Protein AF-A4S466-F1 (afdb_monomer_lite)

Sequence (95 aa):
EQMKAKPPSAEEVAAAERFDAIVAKGGAIFEVFVRAAGPNQWFPVGPLASESPRNIKKEIWAAEKPLKEAAFKMYPALAKPPAFGRVEYGYRERD

Organism: Ostreococcus lucimarinus (strain CCE9901) (NCBI:txid436017)

Secondary structure (DSSP, 8-state):
----PPPPPHHHHHHHHHHHHHHHTTPEEEEEEEEESSS---EEEEEEEESSTTTHHHHHHHTHHHHHHHHHHH-GGGGSTTTTT-EEEEEEE--

Foldseek 3Di:
DPPPDDPDDPVRVVQVVVQVVLVVVVFWKKFKWKDFPPDPDTDTQGIHTDNDPVCVVVSCVVCVVVSLVSCCVVPVVCCPPPRVSVMDMDIDTDD

InterPro domains:
  IPR045388 Protein HHL1-like [PF20133] (4-94)

Radius of gyration: 14.28 Å; chains: 1; bounding box: 31×36×37 Å

Structure (mmCIF, N/CA/C/O backbone):
data_AF-A4S466-F1
#
_entry.id   AF-A4S466-F1
#
loop_
_atom_site.group_PDB
_atom_site.id
_atom_site.type_symbol
_atom_site.label_atom_id
_atom_site.label_alt_id
_atom_site.label_comp_id
_atom_site.label_asym_id
_atom_site.label_entity_id
_atom_site.label_seq_id
_atom_site.pdbx_PDB_ins_code
_atom_site.Cartn_x
_atom_site.Cartn_y
_atom_site.Cartn_z
_atom_site.occupancy
_atom_site.B_iso_or_equiv
_atom_site.auth_seq_id
_atom_site.auth_comp_id
_atom_site.auth_asym_id
_atom_site.auth_atom_id
_atom_site.pdbx_PDB_model_num
ATOM 1 N N . GLU A 1 1 ? 13.357 -27.745 -0.854 1.00 36.12 1 GLU A N 1
ATOM 2 C CA . GLU A 1 1 ? 14.238 -26.611 -0.519 1.00 36.12 1 GLU A CA 1
ATOM 3 C C . GLU A 1 1 ? 13.405 -25.577 0.228 1.00 36.12 1 GLU A C 1
ATOM 5 O O . GLU A 1 1 ? 12.512 -24.982 -0.361 1.00 36.12 1 GLU A O 1
ATOM 10 N N . GLN A 1 2 ? 13.552 -25.488 1.553 1.00 43.66 2 GLN A N 1
ATOM 11 C CA . GLN A 1 2 ? 12.797 -24.514 2.343 1.00 43.66 2 GLN A CA 1
ATOM 12 C C . GLN A 1 2 ? 13.336 -23.132 1.990 1.00 43.66 2 GLN A C 1
ATOM 14 O O . GLN A 1 2 ? 14.456 -22.794 2.374 1.00 43.66 2 GLN A O 1
ATOM 19 N N . MET A 1 3 ? 12.570 -22.365 1.214 1.00 45.66 3 MET A N 1
ATOM 20 C CA . MET A 1 3 ? 12.838 -20.953 0.977 1.00 45.66 3 MET A CA 1
ATOM 21 C C . MET A 1 3 ? 12.916 -20.280 2.349 1.00 45.66 3 MET A C 1
ATOM 23 O O . MET A 1 3 ? 11.890 -20.039 2.980 1.00 45.66 3 MET A O 1
ATOM 27 N N . LYS A 1 4 ? 14.134 -20.049 2.852 1.00 44.34 4 LYS A N 1
ATOM 28 C CA . LYS A 1 4 ? 14.375 -19.246 4.052 1.00 44.34 4 LYS A CA 1
ATOM 29 C C . LYS A 1 4 ? 13.838 -17.854 3.748 1.00 44.34 4 LYS A C 1
ATOM 31 O O . LYS A 1 4 ? 14.539 -17.033 3.158 1.00 44.34 4 LYS A O 1
ATOM 36 N N . ALA A 1 5 ? 12.579 -17.615 4.104 1.00 55.12 5 ALA A N 1
ATOM 37 C CA . ALA A 1 5 ? 12.034 -16.279 4.190 1.00 55.12 5 ALA A CA 1
ATOM 38 C C . ALA A 1 5 ? 12.998 -15.498 5.081 1.00 55.12 5 ALA A C 1
ATOM 40 O O . ALA A 1 5 ? 13.265 -15.887 6.221 1.00 55.12 5 ALA A O 1
ATOM 41 N N . LYS A 1 6 ? 13.608 -14.454 4.517 1.00 60.62 6 LYS A N 1
ATOM 42 C CA . LYS A 1 6 ? 14.357 -13.480 5.307 1.00 60.62 6 LYS A CA 1
ATOM 43 C C . LYS A 1 6 ? 13.418 -13.056 6.448 1.00 60.62 6 LYS A C 1
ATOM 45 O O . LYS A 1 6 ? 12.233 -12.869 6.157 1.00 60.62 6 LYS A O 1
ATOM 50 N N . PRO A 1 7 ? 13.884 -12.978 7.709 1.00 65.75 7 PRO A N 1
ATOM 51 C CA . PRO A 1 7 ? 13.028 -12.490 8.781 1.00 65.75 7 PRO A CA 1
ATOM 52 C C . PRO A 1 7 ? 12.413 -11.161 8.328 1.00 65.75 7 PRO A C 1
ATOM 54 O O . PRO A 1 7 ? 13.132 -10.374 7.697 1.00 65.75 7 PRO A O 1
ATOM 57 N N . PRO A 1 8 ? 11.104 -10.950 8.558 1.00 66.75 8 PRO A N 1
ATOM 58 C CA . PRO A 1 8 ? 10.456 -9.714 8.160 1.00 66.75 8 PRO A CA 1
ATOM 59 C C . PRO A 1 8 ? 11.242 -8.554 8.760 1.00 66.75 8 PRO A C 1
ATOM 61 O O . PRO A 1 8 ? 11.678 -8.595 9.914 1.00 66.75 8 PRO A O 1
ATOM 64 N N . SER A 1 9 ? 11.479 -7.543 7.939 1.00 76.19 9 SER A N 1
ATOM 65 C CA . SER A 1 9 ? 12.180 -6.340 8.360 1.00 76.19 9 SER A CA 1
ATOM 66 C C . SER A 1 9 ? 11.373 -5.672 9.472 1.00 76.19 9 SER A C 1
ATOM 68 O O . SER A 1 9 ? 10.149 -5.797 9.514 1.00 76.19 9 SER A O 1
ATOM 70 N N . ALA A 1 10 ? 12.028 -4.923 10.359 1.00 78.25 10 ALA A N 1
ATOM 71 C CA . ALA A 1 10 ? 11.323 -4.194 11.419 1.00 78.25 10 ALA A CA 1
ATOM 72 C C . ALA A 1 10 ? 10.200 -3.293 10.858 1.00 78.25 10 ALA A C 1
ATOM 74 O O . ALA A 1 10 ? 9.159 -3.129 11.485 1.00 78.25 10 ALA A O 1
ATOM 75 N N . GLU A 1 11 ? 10.383 -2.770 9.640 1.0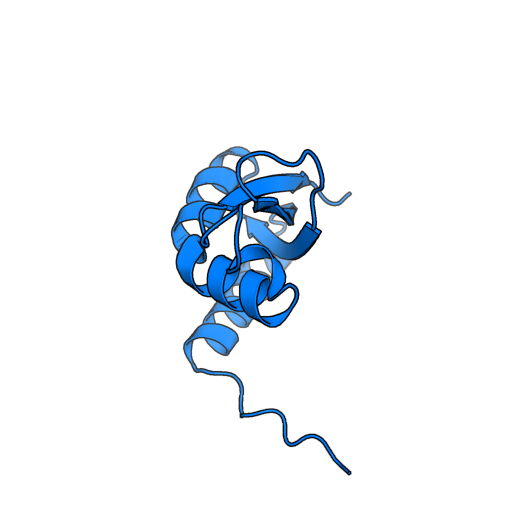0 74.88 11 GLU A N 1
ATOM 76 C CA . GLU A 1 11 ? 9.376 -2.001 8.900 1.00 74.88 11 GLU A CA 1
ATOM 77 C C . GLU A 1 11 ? 8.163 -2.848 8.471 1.00 74.88 11 GLU A C 1
ATOM 79 O O . GLU A 1 11 ? 7.034 -2.370 8.549 1.00 74.88 11 GLU A O 1
ATOM 84 N N . GLU A 1 12 ? 8.372 -4.104 8.065 1.00 74.12 12 GLU A N 1
ATOM 85 C CA . GLU A 1 12 ? 7.300 -5.035 7.680 1.00 74.12 12 GLU A CA 1
ATOM 86 C C . GLU A 1 12 ? 6.490 -5.475 8.907 1.00 74.12 12 GLU A C 1
ATOM 88 O O . GLU A 1 12 ? 5.263 -5.523 8.848 1.00 74.12 12 GLU A O 1
ATOM 93 N N . VAL A 1 13 ? 7.163 -5.721 10.038 1.00 81.81 13 VAL A N 1
ATOM 94 C CA . VAL A 1 13 ? 6.502 -6.041 11.315 1.00 81.81 13 VAL A CA 1
ATOM 95 C C . VAL A 1 13 ? 5.676 -4.852 11.802 1.00 81.81 13 VAL A C 1
ATOM 97 O O . VAL A 1 13 ? 4.489 -5.007 12.070 1.00 81.81 13 VAL A O 1
ATOM 100 N N . ALA A 1 14 ? 6.252 -3.648 11.820 1.00 80.94 14 ALA A N 1
ATOM 101 C CA . ALA A 1 14 ? 5.530 -2.445 12.230 1.00 80.94 14 ALA A CA 1
ATOM 102 C C . ALA A 1 14 ? 4.341 -2.124 11.306 1.00 80.94 14 ALA A C 1
ATOM 104 O O . ALA A 1 14 ? 3.327 -1.594 11.760 1.00 80.94 14 ALA A O 1
ATOM 105 N N . ALA A 1 15 ? 4.446 -2.418 10.005 1.00 78.75 15 ALA A N 1
ATOM 106 C CA . ALA A 1 15 ? 3.333 -2.270 9.071 1.00 78.75 15 ALA A CA 1
ATOM 107 C C . ALA A 1 15 ? 2.210 -3.281 9.353 1.00 78.75 15 ALA A C 1
ATOM 109 O O . ALA A 1 15 ? 1.043 -2.893 9.339 1.00 78.75 15 ALA A O 1
ATOM 110 N N . ALA A 1 16 ? 2.556 -4.536 9.656 1.00 81.81 16 ALA A N 1
ATOM 111 C CA . ALA A 1 16 ? 1.588 -5.558 10.050 1.00 81.81 16 ALA A CA 1
ATOM 112 C C . ALA A 1 16 ? 0.877 -5.182 11.361 1.00 81.81 16 ALA A C 1
ATOM 114 O O . ALA A 1 16 ? -0.347 -5.138 11.398 1.00 81.81 16 ALA A O 1
ATOM 115 N N . GLU A 1 17 ? 1.618 -4.774 12.395 1.00 86.50 17 GLU A N 1
ATOM 116 C CA . GLU A 1 17 ? 1.027 -4.349 13.672 1.00 86.50 17 GLU A CA 1
ATOM 117 C C . GLU A 1 17 ? 0.093 -3.140 13.513 1.00 86.50 17 GLU A C 1
ATOM 119 O O . GLU A 1 17 ? -0.974 -3.086 14.125 1.00 86.50 17 GLU A O 1
ATOM 124 N N . ARG A 1 18 ? 0.461 -2.167 12.666 1.00 84.12 18 ARG A N 1
ATOM 125 C CA . ARG A 1 18 ? -0.416 -1.030 12.338 1.00 84.12 18 ARG A CA 1
ATOM 126 C C . ARG A 1 18 ? -1.683 -1.485 11.627 1.00 84.12 18 ARG A C 1
ATOM 128 O O . ARG A 1 18 ? -2.757 -0.990 11.955 1.00 84.12 18 ARG A O 1
ATOM 135 N N . PHE A 1 19 ? -1.561 -2.407 10.676 1.00 85.94 19 PHE A N 1
ATOM 136 C CA . PHE A 1 19 ? -2.705 -2.977 9.978 1.00 85.94 19 PHE A CA 1
ATOM 137 C C . PHE A 1 19 ? -3.669 -3.643 10.967 1.00 85.94 19 PHE A C 1
ATOM 139 O O . PHE A 1 19 ? -4.835 -3.253 11.028 1.00 85.94 19 PHE A O 1
ATOM 146 N N . ASP A 1 20 ? -3.173 -4.562 11.799 1.00 86.25 20 ASP A N 1
ATOM 147 C CA . ASP A 1 20 ? -3.978 -5.261 12.804 1.00 86.25 20 ASP A CA 1
ATOM 148 C C . ASP A 1 20 ? -4.626 -4.286 13.796 1.00 86.25 20 ASP A C 1
ATOM 150 O O . ASP A 1 20 ? -5.811 -4.409 14.108 1.00 86.25 20 ASP A O 1
ATOM 154 N N . ALA A 1 21 ? -3.895 -3.259 14.242 1.00 89.44 21 ALA A N 1
ATOM 155 C CA . ALA A 1 21 ? -4.426 -2.245 15.149 1.00 89.44 21 ALA A CA 1
ATOM 156 C C . ALA A 1 21 ? -5.562 -1.415 14.528 1.00 89.44 21 ALA A C 1
ATOM 158 O O . ALA A 1 21 ? -6.522 -1.076 15.223 1.00 89.44 21 ALA A O 1
ATOM 159 N N . ILE A 1 22 ? -5.471 -1.067 13.241 1.00 88.31 22 ILE A N 1
ATOM 160 C CA . ILE A 1 22 ? -6.522 -0.317 12.539 1.00 88.31 22 ILE A CA 1
ATOM 161 C C . ILE A 1 22 ? -7.751 -1.204 12.326 1.00 88.31 22 ILE A C 1
ATOM 163 O O . ILE A 1 22 ? -8.871 -0.767 12.591 1.00 88.31 22 ILE A O 1
ATOM 167 N N . VAL A 1 23 ? -7.556 -2.458 11.914 1.00 88.19 23 VAL A N 1
ATOM 168 C CA . VAL A 1 23 ? -8.654 -3.418 11.726 1.00 88.19 23 VAL A CA 1
ATOM 169 C C . VAL A 1 23 ? -9.366 -3.703 13.051 1.00 88.19 23 VAL A C 1
ATOM 171 O O . VAL A 1 23 ? -10.592 -3.653 13.107 1.00 88.19 23 VAL A O 1
ATOM 174 N N . ALA A 1 24 ? -8.623 -3.902 14.144 1.00 89.44 24 ALA A N 1
ATOM 175 C CA . ALA A 1 24 ? -9.190 -4.125 15.476 1.00 89.44 24 ALA A CA 1
ATOM 176 C C . ALA A 1 24 ? -10.034 -2.941 15.984 1.00 89.44 24 ALA A C 1
ATOM 178 O O . ALA A 1 24 ? -10.962 -3.130 16.768 1.00 89.44 24 ALA A O 1
ATOM 179 N N . LYS A 1 25 ? -9.741 -1.720 15.521 1.00 88.56 25 LYS A N 1
ATOM 180 C CA . LYS A 1 25 ? -10.528 -0.510 15.810 1.00 88.56 25 LYS A CA 1
ATOM 181 C C . LYS A 1 25 ? -11.760 -0.344 14.907 1.00 88.56 25 LYS A C 1
ATOM 183 O O . LYS A 1 25 ? -12.482 0.636 15.068 1.00 88.56 25 LYS A O 1
ATOM 188 N N . GLY A 1 26 ? -11.999 -1.261 13.968 1.00 87.12 26 GLY A N 1
ATOM 189 C CA . GLY A 1 26 ? -13.076 -1.160 12.979 1.00 87.12 26 GLY A CA 1
ATOM 190 C C . GLY A 1 26 ? -12.743 -0.251 11.793 1.00 87.12 26 GLY A C 1
ATOM 191 O O . GLY A 1 26 ? -13.649 0.290 11.164 1.00 87.12 26 GLY A O 1
ATOM 192 N N . GLY A 1 27 ? -11.455 -0.038 11.505 1.00 86.88 27 GLY A N 1
ATOM 193 C CA . GLY A 1 27 ? -11.019 0.682 10.311 1.00 86.88 27 GLY A CA 1
ATOM 194 C C . GLY A 1 27 ? -11.347 -0.078 9.024 1.00 86.88 27 GLY A C 1
ATOM 195 O O . GLY A 1 27 ? -11.478 -1.302 9.014 1.00 86.88 27 GLY A O 1
ATOM 196 N N . ALA A 1 28 ? -11.465 0.660 7.924 1.00 90.00 28 ALA A N 1
ATOM 197 C CA . ALA A 1 28 ? -11.777 0.086 6.623 1.00 90.00 28 ALA A CA 1
ATOM 198 C C . ALA A 1 28 ? -10.523 -0.525 5.984 1.00 90.00 28 ALA A C 1
ATOM 200 O O . ALA A 1 28 ? -9.424 0.038 6.052 1.00 90.00 28 ALA A O 1
ATOM 201 N N . ILE A 1 29 ? -10.697 -1.677 5.341 1.00 91.25 29 ILE A N 1
ATOM 202 C CA . ILE A 1 29 ? -9.632 -2.362 4.611 1.00 91.25 29 ILE A CA 1
ATOM 203 C C . ILE A 1 29 ? -9.767 -1.998 3.140 1.00 91.25 29 ILE A C 1
ATOM 205 O O . ILE A 1 29 ? -10.828 -2.143 2.544 1.00 91.25 29 ILE A O 1
ATOM 209 N N . PHE A 1 30 ? -8.674 -1.562 2.533 1.00 92.25 30 PHE A N 1
ATOM 210 C CA . PHE A 1 30 ? -8.607 -1.241 1.119 1.00 92.25 30 PHE A CA 1
ATOM 211 C C . PHE A 1 30 ? -7.642 -2.180 0.432 1.00 92.25 30 PHE A C 1
ATOM 213 O O . PHE A 1 30 ? -6.523 -2.372 0.893 1.00 92.25 30 PHE A O 1
ATOM 220 N N . GLU A 1 31 ? -8.033 -2.742 -0.700 1.00 91.88 31 GLU A N 1
ATOM 221 C CA . GLU A 1 31 ? -7.086 -3.436 -1.554 1.00 91.88 31 GLU A CA 1
ATOM 222 C C . GLU A 1 31 ? -6.398 -2.436 -2.476 1.00 91.88 31 GLU A C 1
ATOM 224 O O . GLU A 1 31 ? -7.060 -1.687 -3.201 1.00 91.88 31 GLU A O 1
ATOM 229 N N . VAL A 1 32 ? -5.066 -2.409 -2.418 1.00 92.38 32 VAL A N 1
ATOM 230 C CA . VAL A 1 32 ? -4.226 -1.479 -3.169 1.00 92.38 32 VAL A CA 1
ATOM 231 C C . VAL A 1 32 ? -3.704 -2.153 -4.430 1.00 92.38 32 VAL A C 1
ATOM 233 O O . VAL A 1 32 ? -3.181 -3.273 -4.416 1.00 92.38 32 VAL A O 1
ATOM 236 N N . PHE A 1 33 ? -3.814 -1.418 -5.530 1.00 92.50 33 PHE A N 1
ATOM 237 C CA . PHE A 1 33 ? -3.357 -1.805 -6.850 1.00 92.50 33 PHE A CA 1
ATOM 238 C C . PHE A 1 33 ? -2.257 -0.875 -7.327 1.00 92.50 33 PHE A C 1
ATOM 240 O O . PHE A 1 33 ? -2.235 0.312 -7.008 1.00 92.50 33 PHE A O 1
ATOM 247 N N . VAL A 1 34 ? -1.389 -1.412 -8.169 1.00 91.12 34 VAL A N 1
ATOM 248 C CA . VAL A 1 34 ? -0.359 -0.668 -8.876 1.00 91.12 34 VAL A CA 1
ATOM 249 C C . VAL A 1 34 ? -0.527 -0.870 -10.373 1.00 91.12 34 VAL A C 1
ATOM 251 O O . VAL A 1 34 ? -0.873 -1.960 -10.829 1.00 91.12 34 VAL A O 1
ATOM 254 N N . ARG A 1 35 ? -0.254 0.162 -11.161 1.00 88.56 35 ARG A N 1
ATOM 255 C CA . ARG A 1 35 ? -0.066 0.027 -12.608 1.00 88.56 35 ARG A CA 1
ATOM 256 C C . ARG A 1 35 ? 1.177 0.774 -13.046 1.00 88.56 35 ARG A C 1
ATOM 258 O O . ARG A 1 35 ? 1.595 1.724 -12.390 1.00 88.56 35 ARG A O 1
ATOM 265 N N . ALA A 1 36 ? 1.750 0.367 -14.168 1.00 84.69 36 ALA A N 1
ATOM 266 C CA . ALA A 1 36 ? 2.725 1.187 -14.869 1.00 84.69 36 ALA A CA 1
ATOM 267 C C . ALA A 1 36 ? 2.031 2.392 -15.521 1.00 84.69 36 ALA A C 1
ATOM 269 O O . ALA A 1 36 ? 0.908 2.265 -16.006 1.00 84.69 36 ALA A O 1
ATOM 270 N N . ALA A 1 37 ? 2.714 3.534 -15.588 1.00 70.75 37 ALA A N 1
ATOM 271 C CA . ALA A 1 37 ? 2.229 4.678 -16.354 1.00 70.75 37 ALA A CA 1
ATOM 272 C C . ALA A 1 37 ? 2.152 4.313 -17.852 1.00 70.75 37 ALA A C 1
ATOM 274 O O . ALA A 1 37 ? 3.179 4.063 -18.485 1.00 70.75 37 ALA A O 1
ATOM 275 N N . GLY A 1 38 ? 0.939 4.247 -18.410 1.00 67.75 38 GLY A N 1
ATOM 276 C CA . GLY A 1 38 ? 0.692 3.913 -19.820 1.00 67.75 38 GLY A CA 1
ATOM 277 C C . GLY A 1 38 ? -0.287 2.748 -20.030 1.00 67.75 38 GLY A C 1
ATOM 278 O O . GLY A 1 38 ? -1.388 2.985 -20.524 1.00 67.75 38 GLY A O 1
ATOM 279 N N . PRO A 1 39 ? 0.074 1.492 -19.707 1.00 66.69 39 PRO A N 1
ATOM 280 C CA . PRO A 1 39 ? -0.824 0.350 -19.880 1.00 66.69 39 PRO A CA 1
ATOM 281 C C . PRO A 1 39 ? -1.969 0.345 -18.849 1.00 66.69 39 PRO A C 1
ATOM 283 O O . PRO A 1 39 ? -1.763 0.575 -17.662 1.00 66.69 39 PRO A O 1
ATOM 286 N N . ASN A 1 40 ? -3.183 -0.004 -19.288 1.00 68.94 40 ASN A N 1
ATOM 287 C CA . ASN A 1 40 ? -4.404 -0.004 -18.461 1.00 68.94 40 ASN A CA 1
ATOM 288 C C . ASN A 1 40 ? -4.544 -1.200 -17.491 1.00 68.94 40 ASN A C 1
ATOM 290 O O . ASN A 1 40 ? -5.628 -1.429 -16.957 1.00 68.94 40 ASN A O 1
ATOM 294 N N . GLN A 1 41 ? -3.479 -1.972 -17.254 1.00 85.06 41 GLN A N 1
ATOM 295 C CA . GLN A 1 41 ? -3.534 -3.154 -16.390 1.00 85.06 41 GLN A CA 1
ATOM 296 C C . GLN A 1 41 ? -3.175 -2.802 -14.943 1.00 85.06 41 GLN A C 1
ATOM 298 O O . GLN A 1 41 ? -2.059 -2.365 -14.661 1.00 85.06 41 GLN A O 1
ATOM 303 N N . TRP A 1 42 ? -4.108 -3.062 -14.029 1.00 89.50 42 TRP A N 1
ATOM 304 C CA . TRP A 1 42 ? -3.892 -2.971 -12.586 1.00 89.50 42 TRP A CA 1
ATOM 305 C C . TRP A 1 42 ? -3.416 -4.311 -12.019 1.00 89.50 42 TRP A C 1
ATOM 307 O O . TRP A 1 42 ? -3.933 -5.369 -12.383 1.00 89.50 42 TRP A O 1
ATOM 317 N N . PHE A 1 43 ? -2.449 -4.253 -11.107 1.00 88.62 43 PHE A N 1
ATOM 318 C CA . PHE A 1 43 ? -1.885 -5.399 -10.402 1.00 88.62 43 PHE A CA 1
ATOM 319 C C . PHE A 1 43 ? -2.108 -5.248 -8.894 1.00 88.62 43 PHE A C 1
ATOM 321 O O . PHE A 1 43 ? -1.809 -4.182 -8.356 1.00 88.62 43 PHE A O 1
ATOM 328 N N . PRO A 1 44 ? -2.617 -6.271 -8.191 1.00 91.81 44 PRO A N 1
ATOM 329 C CA . PRO A 1 44 ? -2.794 -6.202 -6.744 1.00 91.81 44 PRO A CA 1
ATOM 330 C C . PRO A 1 44 ? -1.433 -6.255 -6.042 1.00 91.81 44 PRO A C 1
ATOM 332 O O . PRO A 1 44 ? -0.625 -7.141 -6.327 1.00 91.81 44 PRO A O 1
ATOM 335 N N . VAL A 1 45 ? -1.183 -5.314 -5.129 1.00 89.12 45 VAL A N 1
ATOM 336 C CA . VAL A 1 45 ? 0.053 -5.258 -4.319 1.00 89.12 45 VAL A CA 1
ATOM 337 C C . VAL A 1 45 ? -0.198 -5.757 -2.904 1.00 89.12 45 VAL A C 1
ATOM 339 O O . VAL A 1 45 ? 0.652 -6.429 -2.326 1.00 89.12 45 VAL A O 1
ATOM 342 N N . GLY A 1 46 ? -1.375 -5.457 -2.357 1.00 87.88 46 GLY A N 1
ATOM 343 C CA . GLY A 1 46 ? -1.776 -5.929 -1.041 1.00 87.88 46 GLY A CA 1
ATOM 344 C C . GLY A 1 46 ? -2.841 -5.050 -0.394 1.00 87.88 46 GLY A C 1
ATOM 345 O O . GLY A 1 46 ? -3.168 -3.979 -0.914 1.00 87.88 46 GLY A O 1
ATOM 346 N N . PRO A 1 47 ? -3.408 -5.506 0.731 1.00 89.75 47 PRO A N 1
ATOM 347 C CA . PRO A 1 47 ? -4.347 -4.718 1.502 1.00 89.75 47 PRO A CA 1
ATOM 348 C C . PRO A 1 47 ? -3.631 -3.644 2.330 1.00 89.75 47 PRO A C 1
ATOM 350 O O . PRO A 1 47 ? -2.516 -3.838 2.810 1.00 89.75 47 PRO A O 1
ATOM 353 N N . LEU A 1 48 ? -4.315 -2.527 2.539 1.00 90.19 48 LEU A N 1
ATOM 354 C CA . LEU A 1 48 ? -3.943 -1.453 3.443 1.00 90.19 48 LEU A CA 1
ATOM 355 C C . LEU A 1 48 ? -5.162 -1.128 4.304 1.00 90.19 48 LEU A C 1
ATOM 357 O O . LEU A 1 48 ? -6.253 -0.916 3.779 1.00 90.19 48 LEU A O 1
ATOM 361 N N . ALA A 1 49 ? -4.992 -1.096 5.619 1.00 90.00 49 ALA A N 1
ATOM 362 C CA . ALA A 1 49 ? -6.042 -0.642 6.518 1.00 90.00 49 ALA A CA 1
ATOM 363 C C . ALA A 1 49 ? -5.938 0.877 6.681 1.00 90.00 49 ALA A C 1
ATOM 365 O O . ALA A 1 49 ? -4.834 1.415 6.727 1.00 90.00 49 ALA A O 1
ATOM 3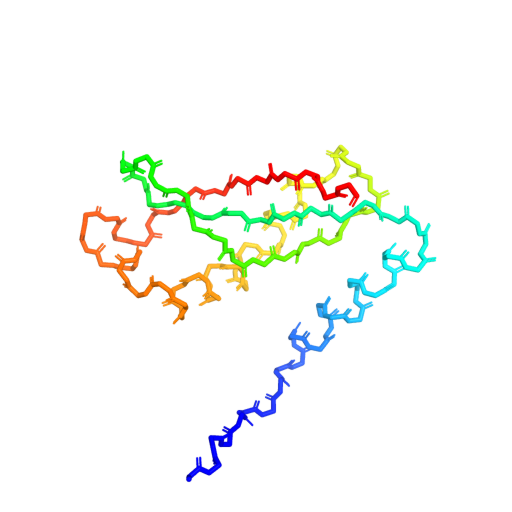66 N N . SER A 1 50 ? -7.075 1.563 6.771 1.00 89.06 50 SER A N 1
ATOM 367 C CA . SER A 1 50 ? -7.120 2.987 7.097 1.00 89.06 50 SER A CA 1
ATOM 368 C C . SER A 1 50 ? -8.172 3.261 8.164 1.00 89.06 50 SER A C 1
ATOM 370 O O . SER A 1 50 ? -9.288 2.747 8.101 1.00 89.06 50 SER A O 1
ATOM 372 N N . GLU A 1 51 ? -7.837 4.122 9.129 1.00 87.69 51 GLU A N 1
ATOM 373 C CA . GLU A 1 51 ? -8.777 4.556 10.174 1.00 87.69 51 GLU A CA 1
ATOM 374 C C . GLU A 1 51 ? -10.006 5.275 9.593 1.00 87.69 51 GLU A C 1
ATOM 376 O O . GLU A 1 51 ? -11.057 5.329 10.225 1.00 87.69 51 GLU A O 1
ATOM 381 N N . SER A 1 52 ? -9.893 5.845 8.387 1.00 85.81 52 SER A N 1
ATOM 382 C CA . SER A 1 52 ? -11.012 6.489 7.707 1.00 85.81 52 SER A CA 1
ATOM 383 C C . SER A 1 52 ? -10.897 6.353 6.188 1.00 85.81 52 SER A C 1
ATOM 385 O O . SER A 1 52 ? -9.829 6.634 5.640 1.00 85.81 52 SER A O 1
ATOM 387 N N . PRO A 1 53 ? -11.997 6.068 5.463 1.00 84.88 53 PRO A N 1
ATOM 388 C CA . PRO A 1 53 ? -11.992 5.961 4.000 1.00 84.88 53 PRO A CA 1
ATOM 389 C C . PRO A 1 53 ? -11.503 7.234 3.297 1.00 84.88 53 PRO A C 1
ATOM 391 O O . PRO A 1 53 ? -10.988 7.190 2.183 1.00 84.88 53 PRO A O 1
ATOM 394 N N . ARG A 1 54 ? -11.613 8.397 3.950 1.00 86.94 54 ARG A N 1
ATOM 395 C CA . ARG A 1 54 ? -11.125 9.675 3.409 1.00 86.94 54 ARG A CA 1
ATOM 396 C C . ARG A 1 54 ? -9.599 9.797 3.450 1.00 86.94 54 ARG A C 1
ATOM 398 O O . ARG A 1 54 ? -9.036 10.553 2.661 1.00 86.94 54 ARG A O 1
ATOM 405 N N . ASN A 1 55 ? -8.937 9.049 4.334 1.00 88.44 55 ASN A N 1
ATOM 406 C CA . ASN A 1 55 ? -7.494 9.121 4.554 1.00 88.44 55 ASN A CA 1
ATOM 407 C C . ASN A 1 55 ? -6.703 8.102 3.729 1.00 88.44 55 ASN A C 1
ATOM 409 O O . ASN A 1 55 ? -5.483 8.229 3.654 1.00 88.44 55 ASN A O 1
ATOM 413 N N . ILE A 1 56 ? -7.365 7.162 3.045 1.00 88.62 56 ILE A N 1
ATOM 414 C CA . ILE A 1 56 ? -6.695 6.089 2.297 1.00 88.62 56 ILE A CA 1
ATOM 415 C C . ILE A 1 56 ? -5.641 6.603 1.313 1.00 88.62 56 ILE A C 1
ATOM 417 O O . ILE A 1 56 ? -4.543 6.064 1.241 1.00 88.62 56 ILE A O 1
ATOM 421 N N . LYS A 1 57 ? -5.913 7.706 0.602 1.00 89.44 57 LYS A N 1
ATOM 422 C CA . LYS A 1 57 ? -4.926 8.306 -0.309 1.00 89.44 57 LYS A CA 1
ATOM 423 C C . LYS A 1 57 ? -3.649 8.691 0.435 1.00 89.44 57 LYS A C 1
ATOM 425 O O . LYS A 1 57 ? -2.560 8.392 -0.034 1.00 89.44 57 LYS A O 1
ATOM 430 N N . LYS A 1 58 ? -3.783 9.340 1.595 1.00 89.81 58 LYS A N 1
ATOM 431 C CA . LYS A 1 58 ? -2.648 9.760 2.424 1.00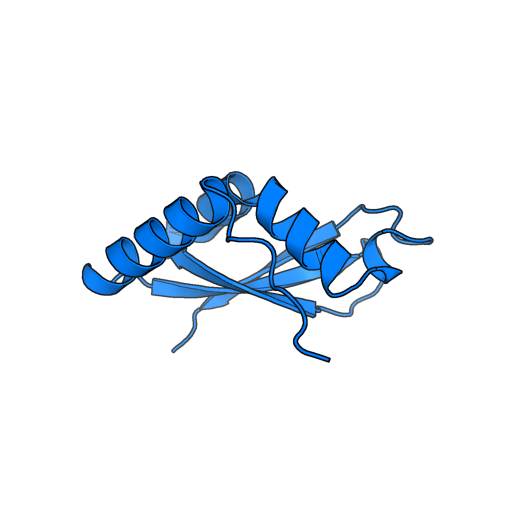 89.81 58 LYS A CA 1
ATOM 432 C C . LYS A 1 58 ? -1.877 8.552 2.956 1.00 89.81 58 LYS A C 1
ATOM 434 O O . LYS A 1 58 ? -0.653 8.580 2.940 1.00 89.81 58 LYS A O 1
ATOM 439 N N . GLU A 1 59 ? -2.584 7.503 3.363 1.00 89.12 59 GLU A N 1
ATOM 440 C CA . GLU A 1 59 ? -1.988 6.254 3.851 1.00 89.12 59 GLU A CA 1
ATOM 441 C C . GLU A 1 59 ? -1.199 5.533 2.748 1.00 89.12 59 GLU A C 1
ATOM 443 O O . GLU A 1 59 ? -0.074 5.102 2.981 1.00 89.12 59 GLU A O 1
ATOM 448 N N . ILE A 1 60 ? -1.732 5.478 1.521 1.00 89.50 60 ILE A N 1
ATOM 449 C CA . ILE A 1 60 ? -1.032 4.908 0.358 1.00 89.50 60 ILE A CA 1
ATOM 450 C C . ILE A 1 60 ? 0.263 5.671 0.075 1.00 89.50 60 ILE A C 1
ATOM 452 O O . ILE A 1 60 ? 1.300 5.045 -0.123 1.00 89.50 60 ILE A O 1
ATOM 456 N N . TRP A 1 61 ? 0.237 7.009 0.089 1.00 89.50 61 TRP A N 1
ATOM 457 C CA . TRP A 1 61 ? 1.453 7.808 -0.110 1.00 89.50 61 TRP A CA 1
ATOM 458 C C . TRP A 1 61 ? 2.443 7.667 1.055 1.00 89.50 61 TRP A C 1
ATOM 460 O O . TRP A 1 61 ? 3.650 7.634 0.827 1.00 89.50 61 TRP A O 1
ATOM 470 N N . ALA A 1 62 ? 1.963 7.531 2.294 1.00 89.06 62 ALA A N 1
ATOM 471 C CA . ALA A 1 62 ? 2.818 7.256 3.451 1.00 89.06 62 ALA A CA 1
ATOM 472 C C . ALA A 1 62 ? 3.486 5.871 3.361 1.00 89.06 62 ALA A C 1
ATOM 474 O O . ALA A 1 62 ? 4.636 5.708 3.769 1.00 89.06 62 ALA A O 1
ATOM 475 N N . ALA A 1 63 ? 2.786 4.893 2.784 1.00 86.50 63 ALA A N 1
ATOM 476 C CA . ALA A 1 63 ? 3.270 3.543 2.519 1.00 86.50 63 ALA A CA 1
ATOM 477 C C . ALA A 1 63 ? 3.874 3.375 1.110 1.00 86.50 63 ALA A C 1
ATOM 479 O O . ALA A 1 63 ? 4.119 2.245 0.688 1.00 86.50 63 ALA A O 1
ATOM 480 N N . GLU A 1 64 ? 4.145 4.458 0.369 1.00 87.69 64 GLU A N 1
ATOM 481 C CA . GLU A 1 64 ? 4.555 4.369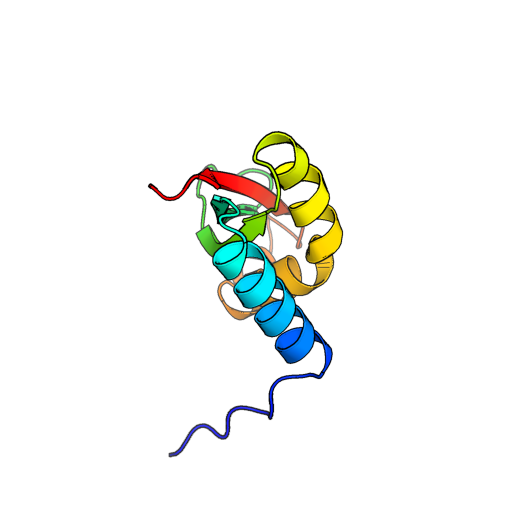 -1.039 1.00 87.69 64 GLU A CA 1
ATOM 482 C C . GLU A 1 64 ? 5.796 3.492 -1.217 1.00 87.69 64 GLU A C 1
ATOM 484 O O . GLU A 1 64 ? 5.823 2.612 -2.073 1.00 87.69 64 GLU A O 1
ATOM 489 N N . LYS A 1 65 ? 6.832 3.730 -0.408 1.00 87.38 65 LYS A N 1
ATOM 490 C CA . LYS A 1 65 ? 8.106 3.017 -0.511 1.00 87.38 65 LYS A CA 1
ATOM 491 C C . LYS A 1 65 ? 7.930 1.494 -0.358 1.00 87.38 65 LYS A C 1
ATOM 493 O O . LYS A 1 65 ? 8.280 0.787 -1.307 1.00 87.38 65 LYS A O 1
ATOM 498 N N . PRO A 1 66 ? 7.347 0.970 0.740 1.00 86.81 66 PRO A N 1
ATOM 499 C CA . PRO A 1 66 ? 7.129 -0.469 0.87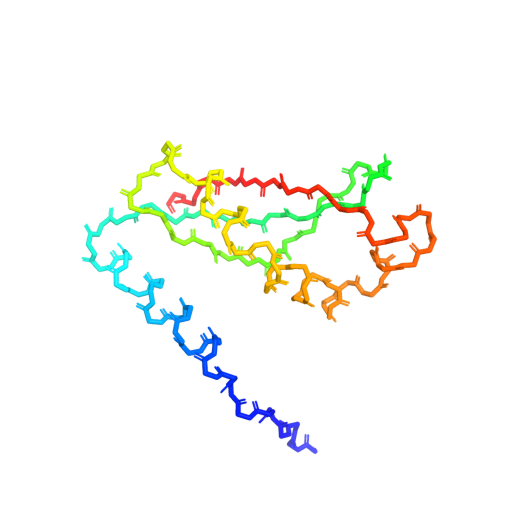1 1.00 86.81 66 PRO A CA 1
ATOM 500 C C . PRO A 1 66 ? 6.154 -1.022 -0.179 1.00 86.81 66 PRO A C 1
ATOM 502 O O . PRO A 1 66 ? 6.378 -2.124 -0.677 1.00 86.81 66 PRO A O 1
ATOM 505 N N . LEU A 1 67 ? 5.129 -0.262 -0.590 1.00 87.44 67 LEU A N 1
ATOM 506 C CA . LEU A 1 67 ? 4.224 -0.673 -1.673 1.00 87.44 67 LEU A CA 1
ATOM 507 C C . LEU A 1 67 ? 4.962 -0.822 -3.006 1.00 87.44 67 LEU A C 1
ATOM 509 O O . LEU A 1 67 ? 4.744 -1.789 -3.732 1.00 87.44 67 LEU A O 1
ATOM 513 N N . LYS A 1 68 ? 5.865 0.105 -3.327 1.00 88.06 68 LYS A N 1
ATOM 514 C CA . LYS A 1 68 ? 6.664 0.085 -4.553 1.00 88.06 68 LYS A CA 1
ATOM 515 C C . LYS A 1 68 ? 7.664 -1.067 -4.559 1.00 88.06 68 LYS A C 1
ATOM 517 O O . LYS A 1 68 ? 7.806 -1.753 -5.569 1.00 88.06 68 LYS A O 1
ATOM 522 N N . GLU A 1 69 ? 8.332 -1.306 -3.434 1.00 88.62 69 GLU A N 1
ATOM 523 C CA . GLU A 1 69 ? 9.251 -2.436 -3.278 1.00 88.62 69 GLU A CA 1
ATOM 524 C C . GLU A 1 69 ? 8.513 -3.776 -3.397 1.00 88.62 69 GLU A C 1
ATOM 526 O O . GLU A 1 69 ? 8.949 -4.651 -4.150 1.00 88.62 69 GLU A O 1
ATOM 531 N N . ALA A 1 70 ? 7.355 -3.915 -2.745 1.00 87.00 70 ALA A N 1
ATOM 532 C CA . ALA A 1 70 ? 6.496 -5.090 -2.877 1.00 87.00 70 ALA A CA 1
ATOM 533 C C . ALA A 1 70 ? 6.007 -5.275 -4.323 1.00 87.00 70 ALA A C 1
ATOM 535 O O . ALA A 1 70 ? 6.131 -6.366 -4.882 1.00 87.00 70 ALA A O 1
ATOM 536 N N . ALA A 1 71 ? 5.541 -4.200 -4.964 1.00 89.00 71 ALA A N 1
ATOM 537 C CA . ALA A 1 71 ? 5.101 -4.201 -6.354 1.00 89.00 71 ALA A CA 1
ATOM 538 C C . ALA A 1 71 ? 6.201 -4.665 -7.313 1.00 89.00 71 ALA A C 1
ATOM 540 O O . ALA A 1 71 ? 5.943 -5.490 -8.182 1.00 89.00 71 ALA A O 1
ATOM 541 N N . PHE A 1 72 ? 7.433 -4.177 -7.167 1.00 89.50 72 PHE A N 1
ATOM 542 C CA . PHE A 1 72 ? 8.540 -4.571 -8.044 1.00 89.50 72 PHE A CA 1
ATOM 543 C C . PHE A 1 72 ? 9.063 -5.973 -7.753 1.00 89.50 72 PHE A C 1
ATOM 545 O O . PHE A 1 72 ? 9.518 -6.655 -8.671 1.00 89.50 72 PHE A O 1
ATOM 552 N N . LYS A 1 73 ? 8.965 -6.425 -6.500 1.00 88.44 73 LYS A N 1
ATOM 553 C CA . LYS A 1 73 ? 9.285 -7.801 -6.118 1.00 88.44 73 LYS A CA 1
ATOM 554 C C . LYS A 1 73 ? 8.287 -8.796 -6.713 1.00 88.44 73 LYS A C 1
ATOM 556 O O . LYS A 1 73 ? 8.707 -9.833 -7.216 1.00 88.44 73 LYS A O 1
ATOM 561 N N . MET A 1 74 ? 6.991 -8.481 -6.675 1.00 87.31 74 MET A N 1
ATOM 562 C CA . MET A 1 74 ? 5.932 -9.320 -7.252 1.00 87.31 74 MET A CA 1
ATOM 563 C C . MET A 1 74 ? 5.884 -9.217 -8.783 1.00 87.31 74 MET A C 1
ATOM 565 O O . MET A 1 74 ? 5.737 -10.222 -9.474 1.00 87.31 74 MET A O 1
ATOM 569 N N . TYR A 1 75 ? 6.056 -8.008 -9.320 1.00 88.31 75 TYR A N 1
ATOM 570 C CA . TYR A 1 75 ? 5.920 -7.686 -10.739 1.00 88.31 75 TYR A CA 1
ATOM 571 C C . TYR A 1 75 ? 7.168 -6.944 -11.247 1.00 88.31 75 TYR A C 1
ATOM 573 O O . TYR A 1 75 ? 7.132 -5.735 -11.499 1.00 88.31 75 TYR A O 1
ATOM 581 N N . PRO A 1 76 ? 8.289 -7.650 -11.482 1.00 86.12 76 PRO A N 1
ATOM 582 C CA . PRO A 1 76 ? 9.537 -7.027 -11.936 1.00 86.12 76 PRO A CA 1
ATOM 583 C C . PRO A 1 76 ? 9.418 -6.345 -13.309 1.00 86.12 76 PRO A C 1
ATOM 585 O O . PRO A 1 76 ? 10.264 -5.529 -13.670 1.00 86.12 76 PRO A O 1
ATOM 588 N N . ALA A 1 77 ? 8.369 -6.646 -14.083 1.00 84.06 77 ALA A N 1
ATOM 589 C CA . ALA A 1 77 ? 8.047 -5.951 -15.328 1.00 84.06 77 ALA A CA 1
ATOM 590 C C . ALA A 1 77 ? 7.723 -4.459 -15.115 1.00 84.06 77 ALA A C 1
ATOM 592 O O . ALA A 1 77 ? 8.025 -3.650 -15.986 1.00 84.06 77 ALA A O 1
ATOM 593 N N . LEU A 1 78 ? 7.187 -4.075 -13.949 1.00 83.56 78 LEU A N 1
ATOM 594 C CA . LEU A 1 78 ? 6.874 -2.676 -13.624 1.00 83.56 78 LEU A CA 1
ATOM 595 C C . LEU A 1 78 ? 8.132 -1.810 -13.450 1.00 83.56 78 LEU A C 1
ATOM 597 O O . LEU A 1 78 ? 8.089 -0.597 -13.650 1.00 83.56 78 LEU A O 1
ATOM 601 N N . ALA A 1 79 ? 9.265 -2.423 -13.105 1.00 83.50 79 ALA A N 1
ATOM 602 C CA . ALA A 1 79 ? 10.553 -1.739 -13.014 1.00 83.50 79 ALA A CA 1
ATOM 603 C C . ALA A 1 79 ? 11.260 -1.609 -14.380 1.00 83.50 79 ALA A C 1
ATOM 605 O O . ALA A 1 79 ? 12.225 -0.858 -14.509 1.00 83.50 79 ALA A O 1
ATOM 606 N N . LYS A 1 80 ? 10.791 -2.332 -15.406 1.00 81.25 80 LYS A N 1
ATOM 607 C CA . LYS A 1 80 ? 11.394 -2.409 -16.746 1.00 81.25 80 LYS A CA 1
ATOM 608 C C . LYS A 1 80 ? 10.708 -1.446 -17.739 1.00 81.25 80 LYS A C 1
ATOM 610 O O . LYS A 1 80 ? 9.655 -0.882 -17.428 1.00 81.25 80 LYS A O 1
ATOM 615 N N . PRO A 1 81 ? 11.289 -1.211 -18.934 1.00 75.94 81 PRO A N 1
ATOM 616 C CA . PRO A 1 81 ? 10.623 -0.459 -20.001 1.00 75.94 81 PRO A CA 1
ATOM 617 C C . PRO A 1 81 ? 9.262 -1.083 -20.367 1.00 75.94 81 PRO A C 1
ATOM 619 O O . PRO A 1 81 ? 9.168 -2.311 -20.384 1.00 75.94 81 PRO A O 1
ATOM 622 N N . PRO A 1 82 ? 8.221 -0.288 -20.691 1.00 71.31 82 PRO A N 1
ATOM 623 C CA . PRO A 1 82 ? 8.199 1.176 -20.834 1.00 71.31 82 PRO A CA 1
ATOM 624 C C . PRO A 1 82 ? 7.873 1.941 -19.538 1.00 71.31 82 PRO A C 1
ATOM 626 O O . PRO A 1 82 ? 7.837 3.167 -19.547 1.00 71.31 82 PRO A O 1
ATOM 629 N N . ALA A 1 83 ? 7.621 1.242 -18.431 1.00 74.06 83 ALA A N 1
ATOM 630 C CA . ALA A 1 83 ? 7.220 1.855 -17.168 1.00 74.06 83 ALA A CA 1
ATOM 631 C C . ALA A 1 83 ? 8.381 2.576 -16.467 1.00 74.06 83 ALA A C 1
ATOM 633 O O . ALA A 1 83 ? 8.183 3.612 -15.837 1.00 74.06 83 ALA A O 1
ATOM 634 N N . PHE A 1 84 ? 9.596 2.020 -16.557 1.00 77.62 84 PHE A N 1
ATOM 635 C CA . PHE A 1 84 ? 10.805 2.538 -15.895 1.00 77.62 84 PHE A CA 1
ATOM 636 C C . PHE A 1 84 ? 10.599 2.826 -14.394 1.00 77.62 84 PHE A C 1
ATOM 638 O O . PHE A 1 84 ? 11.127 3.798 -13.853 1.00 77.62 84 PHE A O 1
ATOM 645 N N . GLY A 1 85 ? 9.773 2.022 -13.716 1.00 80.69 85 GLY A N 1
ATOM 646 C CA . GLY A 1 85 ? 9.450 2.216 -12.302 1.00 80.69 85 GLY A CA 1
ATOM 647 C C . GLY A 1 85 ? 8.567 3.434 -11.991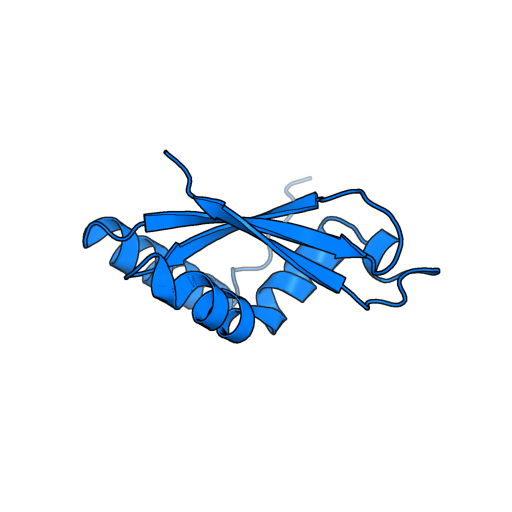 1.00 80.69 85 GLY A C 1
ATOM 648 O O . GLY A 1 85 ? 8.429 3.798 -10.816 1.00 80.69 85 GLY A O 1
ATOM 649 N N . ARG A 1 86 ? 7.964 4.067 -13.007 1.00 83.62 86 ARG A N 1
ATOM 650 C CA . ARG A 1 86 ? 6.881 5.045 -12.848 1.00 83.62 86 ARG A CA 1
ATOM 651 C C . ARG A 1 86 ? 5.566 4.294 -12.725 1.00 83.62 86 ARG A C 1
ATOM 653 O O . ARG A 1 86 ? 5.083 3.700 -13.691 1.00 83.62 86 ARG A O 1
ATOM 660 N N . VAL A 1 87 ? 5.020 4.313 -11.518 1.00 87.50 87 VAL A N 1
ATOM 661 C CA . VAL A 1 87 ? 3.799 3.595 -11.174 1.00 87.50 87 VAL A CA 1
ATOM 662 C C . VAL A 1 87 ? 2.735 4.537 -10.637 1.00 87.50 87 VAL A C 1
ATOM 664 O O . VAL A 1 87 ? 3.050 5.572 -10.056 1.00 87.50 87 VAL A O 1
ATOM 667 N N . GLU A 1 88 ? 1.482 4.156 -10.835 1.00 89.31 88 GLU A N 1
ATOM 668 C CA . GLU A 1 88 ? 0.317 4.791 -10.231 1.00 89.31 88 GLU A CA 1
ATOM 669 C C . GLU A 1 88 ? -0.341 3.822 -9.253 1.00 89.31 88 GLU A C 1
ATOM 671 O O . GLU A 1 88 ? -0.303 2.605 -9.460 1.00 89.31 88 GLU A O 1
ATOM 676 N N . TYR A 1 89 ? -0.977 4.374 -8.220 1.00 90.44 89 TYR A N 1
ATOM 677 C CA . TYR A 1 89 ? -1.669 3.606 -7.193 1.00 90.44 89 TYR A CA 1
ATOM 678 C C . TYR A 1 89 ? -3.182 3.764 -7.319 1.00 90.44 89 TYR A C 1
ATOM 680 O O . TYR A 1 89 ? -3.703 4.874 -7.442 1.00 90.44 89 TYR A O 1
ATOM 688 N N . GLY A 1 90 ? -3.880 2.637 -7.270 1.00 91.06 90 GLY A N 1
ATOM 689 C CA . GLY A 1 90 ? -5.332 2.543 -7.200 1.00 91.06 90 GLY A CA 1
ATOM 690 C C . GLY A 1 90 ? -5.739 1.848 -5.909 1.00 91.06 90 GLY A C 1
ATOM 691 O O . GLY A 1 90 ? -4.937 1.144 -5.299 1.00 91.06 90 GLY A O 1
ATOM 692 N N . TYR A 1 91 ? -6.981 2.034 -5.482 1.00 92.62 91 TYR A N 1
ATOM 693 C CA . TYR A 1 91 ? -7.510 1.353 -4.307 1.00 92.62 91 TYR A CA 1
ATOM 694 C C . TYR A 1 91 ? -8.991 1.043 -4.475 1.00 92.62 91 TYR A C 1
ATOM 696 O O . TYR A 1 91 ? -9.713 1.777 -5.153 1.00 92.62 91 TYR A O 1
ATOM 704 N N . ARG A 1 92 ? -9.438 -0.036 -3.836 1.00 91.81 92 ARG A N 1
ATOM 705 C CA . ARG A 1 92 ? -10.857 -0.363 -3.664 1.00 91.81 92 ARG A CA 1
ATOM 706 C C . ARG A 1 92 ? -11.117 -0.702 -2.208 1.00 91.81 92 ARG A C 1
ATOM 708 O O . ARG A 1 92 ? -10.295 -1.380 -1.602 1.00 91.81 92 ARG A O 1
ATOM 715 N N . GLU A 1 93 ? -12.224 -0.226 -1.655 1.00 89.88 93 GLU A N 1
ATOM 716 C CA . GLU A 1 93 ? -12.669 -0.695 -0.342 1.00 89.88 93 GLU A CA 1
ATOM 717 C C . GLU A 1 93 ? -13.015 -2.181 -0.449 1.00 89.88 93 GLU A C 1
ATOM 719 O O . GLU A 1 93 ? -13.561 -2.629 -1.463 1.00 89.88 93 GLU A O 1
ATOM 724 N N . ARG A 1 94 ? -12.604 -2.953 0.550 1.00 83.00 94 ARG A N 1
ATOM 725 C CA . ARG A 1 94 ? -12.929 -4.364 0.678 1.00 83.00 94 ARG A CA 1
ATOM 726 C C . ARG A 1 94 ? -14.170 -4.449 1.565 1.00 83.00 94 ARG A C 1
ATOM 728 O O . ARG A 1 94 ? -14.109 -3.978 2.697 1.00 83.00 94 ARG A O 1
ATOM 735 N N . ASP A 1 95 ? -15.253 -4.980 0.998 1.00 69.38 95 ASP A N 1
ATOM 736 C CA . ASP A 1 95 ? -16.520 -5.266 1.695 1.00 69.38 95 ASP A CA 1
ATOM 737 C C . ASP A 1 95 ? -16.313 -6.270 2.841 1.00 69.38 95 ASP A C 1
ATOM 739 O O . ASP A 1 95 ? -15.505 -7.219 2.648 1.00 69.38 95 ASP A O 1
#

pLDDT: mean 82.66, std 11.38, range [36.12, 92.62]